Protein AF-A0A916T9R4-F1 (afdb_monomer_lite)

pLDDT: mean 80.02, std 6.98, range [49.91, 89.19]

Radius of gyration: 17.6 Å; chains: 1; bounding box: 45×17×47 Å

Foldseek 3Di:
DDPVVVVVVVVLVVLLVVLVVLLVVLVVQLVVLVVVLVVVCVVPNNPDPSPVSNVVSVVSNVVSVVVVVVSVVVD

Structure (mmCIF, N/CA/C/O backbone):
data_AF-A0A916T9R4-F1
#
_entry.id   AF-A0A916T9R4-F1
#
loop_
_atom_site.group_PDB
_atom_site.id
_atom_site.type_symbol
_atom_site.label_atom_id
_atom_site.label_alt_id
_atom_site.label_comp_id
_atom_site.label_asym_id
_atom_site.label_entity_id
_atom_site.label_seq_id
_atom_site.pdbx_PDB_ins_code
_atom_site.Cartn_x
_atom_site.Cartn_y
_atom_site.Cartn_z
_atom_site.occupancy
_atom_site.B_iso_or_equiv
_atom_site.auth_seq_id
_atom_site.auth_comp_id
_atom_site.auth_asym_id
_atom_site.auth_atom_id
_atom_site.pdbx_PDB_model_num
ATOM 1 N N . MET A 1 1 ? -28.005 1.651 26.141 1.00 57.28 1 MET A N 1
ATOM 2 C CA . MET A 1 1 ? -26.704 1.853 25.480 1.00 57.28 1 MET A CA 1
ATOM 3 C C . MET A 1 1 ? -25.855 2.753 26.359 1.00 57.28 1 MET A C 1
ATOM 5 O O . MET A 1 1 ? -26.233 3.889 26.625 1.00 57.28 1 MET A O 1
ATOM 9 N N . SER A 1 2 ? -24.787 2.203 26.918 1.00 76.75 2 SER A N 1
ATOM 10 C CA . SER A 1 2 ? -23.838 2.913 27.772 1.00 76.75 2 SER A CA 1
ATOM 11 C C . SER A 1 2 ? -23.023 3.897 26.931 1.00 76.75 2 SER A C 1
ATOM 13 O O . SER A 1 2 ? -22.638 3.585 25.807 1.00 76.75 2 SER A O 1
ATOM 15 N N . ARG A 1 3 ? -22.682 5.072 27.476 1.00 75.94 3 ARG A N 1
ATOM 16 C CA . ARG A 1 3 ? -21.808 6.057 26.802 1.00 75.94 3 ARG A CA 1
ATOM 17 C C . ARG A 1 3 ? -20.482 5.434 26.318 1.00 75.94 3 ARG A C 1
ATOM 19 O O . ARG A 1 3 ? -19.917 5.897 25.336 1.00 75.94 3 ARG A O 1
ATOM 26 N N . ARG A 1 4 ? -20.002 4.364 26.971 1.00 78.81 4 ARG A N 1
ATOM 27 C CA . ARG A 1 4 ? -18.804 3.609 26.556 1.00 78.81 4 ARG A CA 1
ATOM 28 C C . ARG A 1 4 ? -19.013 2.792 25.277 1.00 78.81 4 ARG A C 1
ATOM 30 O O . ARG A 1 4 ? -18.089 2.709 24.478 1.00 78.81 4 ARG A O 1
ATOM 37 N N . GLU A 1 5 ? -20.206 2.237 25.073 1.00 77.06 5 GLU A N 1
ATOM 38 C CA . GLU A 1 5 ? -20.549 1.470 23.865 1.00 77.06 5 GLU A CA 1
ATOM 39 C C . GLU A 1 5 ? -20.568 2.393 22.643 1.00 77.06 5 GLU A C 1
ATOM 41 O O . GLU A 1 5 ? -19.888 2.110 21.662 1.00 77.06 5 GLU A O 1
ATOM 46 N N . GLN A 1 6 ? -21.210 3.563 22.759 1.00 80.38 6 GLN A N 1
ATOM 47 C CA . GLN A 1 6 ? -21.226 4.577 21.694 1.00 80.38 6 GLN A CA 1
ATOM 48 C C . GLN A 1 6 ? -19.819 5.060 21.323 1.00 80.38 6 GLN A C 1
ATOM 50 O O . GLN A 1 6 ? -19.488 5.163 20.146 1.00 80.38 6 GLN A O 1
ATOM 55 N N . VAL A 1 7 ? -18.961 5.328 22.315 1.00 83.62 7 VAL A N 1
ATOM 56 C CA . VAL A 1 7 ? -17.569 5.733 22.051 1.00 83.62 7 VAL A CA 1
ATOM 57 C C . VAL A 1 7 ? -16.798 4.617 21.344 1.00 83.62 7 VAL A C 1
ATOM 59 O O . VAL A 1 7 ? -16.030 4.906 20.429 1.00 83.62 7 VAL A O 1
ATOM 62 N N . SER A 1 8 ? -17.009 3.354 21.729 1.00 81.94 8 SER A N 1
ATOM 63 C CA . SER A 1 8 ? -16.344 2.218 21.087 1.00 81.94 8 SER A CA 1
ATOM 64 C C . SER A 1 8 ? -16.800 2.002 19.642 1.00 81.94 8 SER A C 1
ATOM 66 O O . SER A 1 8 ? -15.954 1.799 18.776 1.00 81.94 8 SER A O 1
ATOM 68 N N . GLU A 1 9 ? -18.099 2.124 19.356 1.00 83.75 9 GLU A N 1
ATOM 69 C CA . GLU A 1 9 ? -18.637 2.033 17.993 1.00 83.75 9 GLU A CA 1
ATOM 70 C C . GLU A 1 9 ? -18.100 3.150 17.102 1.00 83.75 9 GLU A C 1
ATOM 72 O O . GLU A 1 9 ? -17.670 2.890 15.978 1.00 83.75 9 GLU A O 1
ATOM 77 N N . ILE A 1 10 ? -18.063 4.387 17.609 1.00 86.69 10 ILE A N 1
ATOM 78 C CA . ILE A 1 10 ? -17.520 5.525 16.860 1.00 86.69 10 ILE A CA 1
ATOM 79 C C . ILE A 1 10 ? -16.033 5.303 16.562 1.00 86.69 10 ILE A C 1
ATOM 81 O O . ILE A 1 10 ? -15.608 5.490 15.421 1.00 86.69 10 ILE A O 1
ATOM 85 N N . LEU A 1 11 ? -15.241 4.862 17.549 1.00 85.88 11 LEU A N 1
ATOM 86 C CA . LEU A 1 11 ? -13.821 4.561 17.338 1.00 85.88 11 LEU A CA 1
ATOM 87 C C . LEU A 1 11 ? -13.624 3.483 16.268 1.00 85.88 11 LEU A C 1
ATOM 89 O O . LEU A 1 11 ? -12.753 3.620 15.410 1.00 85.88 11 LEU A O 1
ATOM 93 N N . TRP A 1 12 ? -14.437 2.426 16.303 1.00 84.81 12 TRP A N 1
ATOM 94 C CA . TRP A 1 12 ? -14.374 1.341 15.328 1.00 84.81 12 TRP A CA 1
ATOM 95 C C . TRP A 1 12 ? -14.786 1.782 13.924 1.00 84.81 12 TRP A C 1
ATOM 97 O O . TRP A 1 12 ? -14.123 1.410 12.951 1.00 84.81 12 TRP A O 1
ATOM 107 N N . GLY A 1 13 ? -15.822 2.614 13.804 1.00 86.31 13 GLY A N 1
ATOM 108 C CA . GLY A 1 13 ? -16.235 3.203 12.531 1.00 86.31 13 GLY A CA 1
ATOM 109 C C . GLY A 1 13 ? -15.128 4.062 11.918 1.00 86.31 13 GLY A C 1
ATOM 110 O O . GLY A 1 13 ? -14.778 3.891 10.749 1.00 86.31 13 GLY A O 1
ATOM 111 N N . VAL A 1 14 ? -14.503 4.918 12.730 1.00 89.19 14 VAL A N 1
ATOM 112 C CA . VAL A 1 14 ? -13.382 5.768 12.307 1.00 89.19 14 VAL A CA 1
ATOM 113 C C . VAL A 1 14 ? -12.163 4.928 11.915 1.00 89.19 14 VAL A C 1
ATOM 115 O O . VAL A 1 14 ? -11.590 5.143 10.847 1.00 89.19 14 VAL A O 1
ATOM 118 N N . ALA A 1 15 ? -11.788 3.931 12.721 1.00 84.81 15 ALA A N 1
ATOM 119 C CA . ALA A 1 15 ? -10.671 3.036 12.415 1.00 84.81 15 ALA A CA 1
ATOM 120 C C . ALA A 1 15 ? -10.886 2.292 11.089 1.00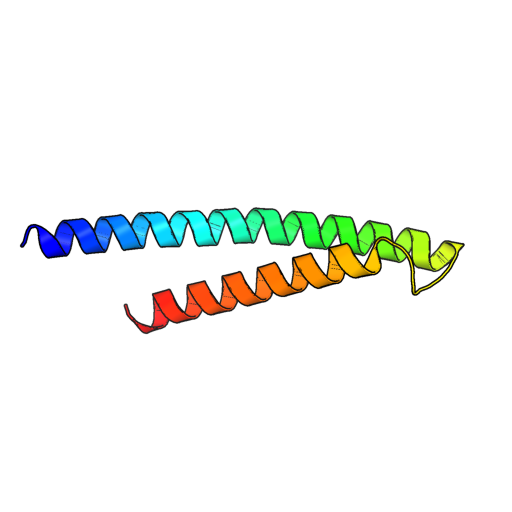 84.81 15 ALA A C 1
ATOM 122 O O . ALA A 1 15 ? -9.988 2.243 10.249 1.00 84.81 15 ALA A O 1
ATOM 123 N N . THR A 1 16 ? -12.092 1.769 10.866 1.00 85.69 16 THR A N 1
ATOM 124 C CA . THR A 1 16 ? -12.444 1.065 9.626 1.00 85.69 16 THR A CA 1
ATOM 125 C C . THR A 1 16 ? -12.362 1.991 8.417 1.00 85.69 16 THR A C 1
ATOM 127 O O . THR A 1 16 ? -11.790 1.610 7.394 1.00 85.69 16 THR A O 1
ATOM 130 N N . PHE A 1 17 ? -12.865 3.222 8.537 1.00 87.44 17 PHE A N 1
ATOM 131 C CA . PHE A 1 17 ? -12.764 4.224 7.480 1.00 87.44 17 PHE A CA 1
ATOM 132 C C . PHE A 1 17 ? -11.303 4.511 7.107 1.00 87.44 17 PHE A C 1
ATOM 134 O O . PHE A 1 17 ? -10.941 4.424 5.934 1.00 87.44 17 PHE A O 1
ATOM 141 N N . PHE A 1 18 ? -10.436 4.766 8.093 1.00 87.06 18 PHE A N 1
ATOM 142 C CA . PHE A 1 18 ? -9.012 4.996 7.837 1.00 87.06 18 PHE A CA 1
ATOM 143 C C . PHE A 1 18 ? -8.326 3.791 7.195 1.00 87.06 18 PHE A C 1
ATOM 145 O O . PHE A 1 18 ? -7.566 3.963 6.244 1.00 87.06 18 PHE A O 1
ATOM 152 N N . ILE A 1 19 ? -8.616 2.575 7.664 1.00 85.56 19 ILE A N 1
ATOM 153 C CA . ILE A 1 19 ? -8.066 1.345 7.080 1.00 85.56 19 ILE A CA 1
ATOM 154 C C . ILE A 1 19 ? -8.437 1.247 5.599 1.00 85.56 1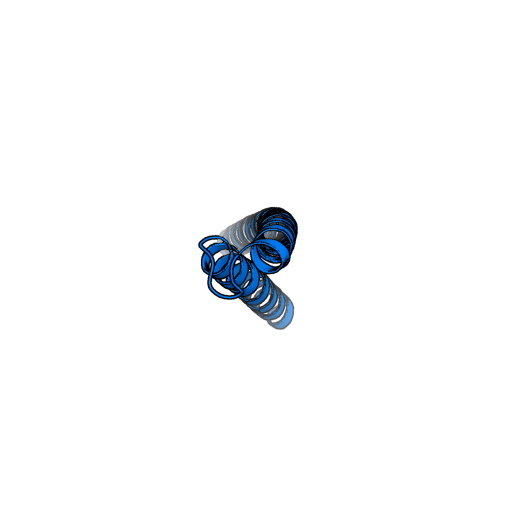9 ILE A C 1
ATOM 156 O O . ILE A 1 19 ? -7.567 0.950 4.780 1.00 85.56 19 ILE A O 1
ATOM 160 N N . LEU A 1 20 ? -9.696 1.527 5.246 1.00 85.88 20 LEU A N 1
ATOM 161 C CA . LEU A 1 20 ? -10.169 1.504 3.862 1.00 85.88 20 LEU A CA 1
ATOM 162 C C . LEU A 1 20 ? -9.480 2.568 3.004 1.00 85.88 20 LEU A C 1
ATOM 164 O O . LEU A 1 20 ? -8.991 2.244 1.924 1.00 85.88 20 LEU A O 1
ATOM 168 N N . VAL A 1 21 ? -9.386 3.808 3.491 1.00 88.81 21 VAL A N 1
ATOM 169 C CA . VAL A 1 21 ? -8.713 4.901 2.771 1.00 88.81 21 VAL A CA 1
ATOM 170 C C . VAL A 1 21 ? -7.247 4.560 2.518 1.00 88.81 21 VAL A C 1
ATOM 172 O O . VAL A 1 21 ? -6.797 4.605 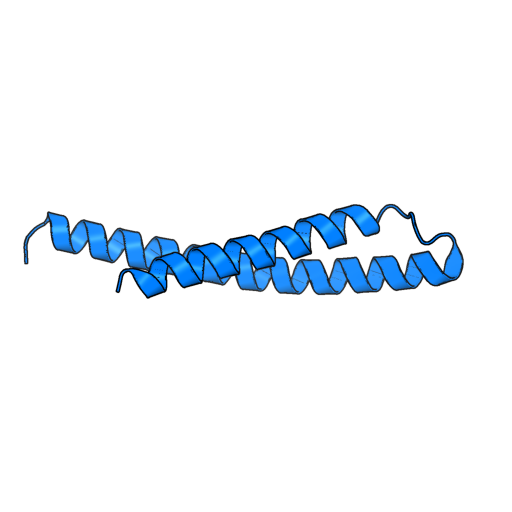1.373 1.00 88.81 21 VAL A O 1
ATOM 175 N N . ILE A 1 22 ? -6.519 4.148 3.561 1.00 86.00 22 ILE A N 1
ATOM 176 C CA . ILE A 1 22 ? -5.116 3.730 3.448 1.00 86.00 22 ILE A CA 1
ATOM 177 C C . ILE A 1 22 ? -4.996 2.589 2.442 1.00 86.00 22 ILE A C 1
ATOM 179 O O . ILE A 1 22 ? -4.103 2.607 1.604 1.00 86.00 22 ILE A O 1
ATOM 183 N N . ARG A 1 23 ? -5.918 1.622 2.464 1.00 84.31 23 ARG A N 1
ATOM 184 C CA . ARG A 1 23 ? -5.889 0.489 1.538 1.00 84.31 23 ARG A CA 1
ATOM 185 C C . ARG A 1 23 ? -6.002 0.919 0.087 1.00 84.31 23 ARG A C 1
ATOM 187 O O . ARG A 1 23 ? -5.221 0.453 -0.740 1.00 84.31 23 ARG A O 1
ATOM 194 N N . VAL A 1 24 ? -6.966 1.782 -0.219 1.00 86.38 24 VAL A N 1
ATOM 195 C CA . VAL A 1 24 ? -7.188 2.276 -1.582 1.00 86.38 24 VAL A CA 1
ATOM 196 C C . VAL A 1 24 ? -5.961 3.047 -2.054 1.00 86.38 24 VAL A C 1
ATOM 198 O O . VAL A 1 24 ? -5.414 2.729 -3.107 1.00 86.38 24 VAL A O 1
ATOM 201 N N . VAL A 1 25 ? -5.473 3.988 -1.242 1.00 84.81 25 VAL A N 1
ATOM 202 C CA . VAL A 1 25 ? -4.289 4.790 -1.573 1.00 84.81 25 VAL A CA 1
ATOM 203 C C . VAL A 1 25 ? -3.059 3.902 -1.756 1.00 84.81 25 VAL A C 1
ATOM 205 O O . VAL A 1 25 ? -2.405 3.988 -2.790 1.00 84.81 25 VAL A O 1
ATOM 208 N N . SER A 1 26 ? -2.767 2.997 -0.819 1.00 80.06 26 SER A N 1
ATOM 209 C CA . SER A 1 26 ? -1.632 2.077 -0.936 1.00 80.06 26 SER A CA 1
ATOM 210 C C . SER A 1 26 ? -1.742 1.185 -2.167 1.00 80.06 26 SER A C 1
ATOM 212 O O . SER A 1 26 ? -0.742 0.987 -2.840 1.00 80.06 26 SER A O 1
ATOM 214 N N . THR A 1 27 ? -2.932 0.688 -2.513 1.00 84.06 27 THR A N 1
ATOM 215 C CA . THR A 1 27 ? -3.119 -0.146 -3.713 1.00 84.06 27 THR A CA 1
ATOM 216 C C . THR A 1 27 ? -2.796 0.635 -4.988 1.00 84.06 27 THR A C 1
ATOM 218 O O . THR A 1 27 ? -2.089 0.128 -5.858 1.00 84.06 27 THR A O 1
ATOM 221 N N . LEU A 1 28 ? -3.262 1.884 -5.083 1.00 88.25 28 LEU A N 1
ATOM 222 C CA . LEU A 1 28 ? -2.960 2.756 -6.220 1.00 88.25 28 LEU A CA 1
ATOM 223 C C . LEU A 1 28 ? -1.462 3.075 -6.302 1.00 88.25 28 LEU A C 1
ATOM 225 O O . LEU A 1 28 ? -0.870 2.971 -7.375 1.00 88.25 28 LEU A O 1
ATOM 229 N N . VAL A 1 29 ? -0.836 3.409 -5.172 1.00 84.19 29 VAL A N 1
ATOM 230 C CA . VAL A 1 29 ? 0.600 3.715 -5.115 1.00 84.19 29 VAL A CA 1
ATOM 231 C C . VAL A 1 29 ? 1.439 2.484 -5.464 1.00 84.19 29 VAL A C 1
ATOM 233 O O . VAL A 1 29 ? 2.353 2.607 -6.273 1.00 84.19 29 VAL A O 1
ATOM 236 N N . VAL A 1 30 ? 1.100 1.291 -4.950 1.00 82.88 30 VAL A N 1
ATOM 237 C CA . VAL A 1 30 ? 1.748 0.026 -5.345 1.00 82.88 30 VAL A CA 1
ATOM 238 C C . VAL A 1 30 ? 1.714 -0.133 -6.854 1.00 82.88 30 VAL A C 1
ATOM 240 O O . VAL A 1 30 ? 2.755 -0.381 -7.452 1.00 82.88 30 VAL A O 1
ATOM 243 N N . ALA A 1 31 ? 0.540 0.012 -7.472 1.00 84.62 31 ALA A N 1
ATOM 244 C CA . ALA A 1 31 ? 0.394 -0.195 -8.907 1.00 84.62 31 ALA A CA 1
ATOM 245 C C . ALA A 1 31 ? 1.303 0.752 -9.705 1.00 84.62 31 ALA A C 1
ATOM 247 O O . ALA A 1 31 ? 2.048 0.300 -10.573 1.00 84.62 31 ALA A O 1
ATOM 248 N N . VAL A 1 32 ? 1.303 2.045 -9.366 1.00 86.75 32 VAL A N 1
ATOM 249 C CA . VAL A 1 32 ? 2.152 3.044 -10.033 1.00 86.75 32 VAL A CA 1
ATOM 250 C C . VAL A 1 32 ? 3.637 2.751 -9.812 1.00 86.75 32 VAL A C 1
ATOM 252 O O . VAL A 1 32 ? 4.400 2.737 -10.777 1.00 86.75 32 VAL A O 1
ATOM 255 N N . CYS A 1 33 ? 4.056 2.470 -8.575 1.00 80.19 33 CYS A N 1
ATOM 256 C CA . CYS A 1 33 ? 5.453 2.170 -8.259 1.00 80.19 33 CYS A CA 1
ATOM 257 C C . CYS A 1 33 ? 5.945 0.899 -8.958 1.00 80.19 33 CYS A C 1
ATOM 259 O O . CYS A 1 33 ? 7.060 0.889 -9.469 1.00 80.19 33 CYS A O 1
ATOM 261 N N . VAL A 1 34 ? 5.124 -0.153 -9.023 1.00 81.56 34 VAL A N 1
ATOM 262 C CA . VAL A 1 34 ? 5.470 -1.398 -9.722 1.00 81.56 34 VAL A CA 1
ATOM 263 C C . VAL A 1 34 ? 5.602 -1.156 -11.224 1.00 81.56 34 VAL A C 1
ATOM 265 O O . VAL A 1 34 ? 6.579 -1.604 -11.815 1.00 81.56 34 VAL A O 1
ATOM 268 N N . ILE A 1 35 ? 4.675 -0.418 -11.846 1.00 85.75 35 ILE A N 1
ATOM 269 C CA . ILE A 1 35 ? 4.764 -0.090 -13.278 1.00 85.75 35 ILE A CA 1
ATOM 270 C C . ILE A 1 35 ? 6.043 0.706 -13.563 1.00 85.75 35 ILE A C 1
ATOM 272 O O . ILE A 1 35 ? 6.801 0.340 -14.460 1.00 85.75 35 ILE A O 1
ATOM 276 N N . ALA A 1 36 ? 6.315 1.754 -12.780 1.00 79.69 36 ALA A N 1
ATOM 277 C CA . ALA A 1 36 ? 7.524 2.561 -12.929 1.00 79.69 36 ALA A CA 1
ATOM 278 C C . ALA A 1 36 ? 8.799 1.722 -12.740 1.00 79.69 36 ALA A C 1
ATOM 280 O O . ALA A 1 36 ? 9.732 1.829 -13.537 1.00 79.69 36 ALA A O 1
ATOM 281 N N . TRP A 1 37 ? 8.808 0.822 -11.751 1.00 85.75 37 TRP A N 1
ATOM 282 C CA . TRP A 1 37 ? 9.909 -0.109 -11.531 1.00 85.75 37 TRP A CA 1
ATOM 283 C C . TRP A 1 37 ? 10.143 -1.028 -12.727 1.00 85.75 37 TRP A C 1
ATOM 285 O O . TRP A 1 37 ? 11.287 -1.140 -13.161 1.00 85.75 37 TRP A O 1
ATOM 295 N N . VAL A 1 38 ? 9.095 -1.637 -13.297 1.00 80.88 38 VAL A N 1
ATOM 296 C CA . VAL A 1 38 ? 9.216 -2.518 -14.473 1.00 80.88 38 VAL A CA 1
ATOM 297 C C . VAL A 1 38 ? 9.768 -1.753 -15.678 1.00 80.88 38 VAL A C 1
ATOM 299 O O . VAL A 1 38 ? 10.676 -2.240 -16.348 1.00 80.88 38 VAL A O 1
ATOM 302 N N . VAL A 1 39 ? 9.271 -0.541 -15.941 1.00 82.75 39 VAL A N 1
ATOM 303 C CA . VAL A 1 39 ? 9.737 0.291 -17.065 1.00 82.75 39 VAL A CA 1
ATOM 304 C C . VAL A 1 39 ? 11.232 0.607 -16.938 1.00 82.75 39 VAL A C 1
ATOM 306 O O . VAL A 1 39 ? 11.987 0.480 -17.905 1.00 82.75 39 VAL A O 1
ATOM 309 N N . VAL A 1 40 ? 11.689 0.972 -15.739 1.00 82.38 40 VAL A N 1
ATOM 310 C CA . VAL A 1 40 ? 13.105 1.278 -15.485 1.00 82.38 40 VAL A CA 1
ATOM 311 C C . VAL A 1 40 ? 13.962 0.007 -15.449 1.00 82.38 40 VAL A C 1
ATOM 313 O O . VAL A 1 40 ? 15.101 0.011 -15.919 1.00 82.38 40 VAL A O 1
ATOM 316 N N . ALA A 1 41 ? 13.411 -1.106 -14.966 1.00 81.12 41 ALA A N 1
ATOM 317 C CA . ALA A 1 41 ? 14.077 -2.402 -14.922 1.00 81.12 41 ALA A CA 1
ATOM 318 C C . ALA A 1 41 ? 14.419 -2.946 -16.313 1.00 81.12 41 ALA A C 1
ATOM 320 O O . ALA A 1 41 ? 15.490 -3.521 -16.491 1.00 81.12 41 ALA A O 1
ATOM 321 N N . VAL A 1 42 ? 13.546 -2.725 -17.301 1.00 84.56 42 VAL A N 1
ATOM 322 C CA . VAL A 1 42 ? 13.790 -3.125 -18.697 1.00 84.56 42 VAL A CA 1
ATOM 323 C C . VAL A 1 42 ? 14.891 -2.284 -19.351 1.00 84.56 42 VAL A C 1
ATOM 325 O O . VAL A 1 42 ? 15.577 -2.766 -20.247 1.00 84.56 42 VAL A O 1
ATOM 328 N N . THR A 1 43 ? 15.076 -1.036 -18.916 1.00 81.00 43 THR A N 1
ATOM 329 C CA . THR A 1 43 ? 16.006 -0.093 -19.559 1.00 81.00 43 THR A CA 1
ATOM 330 C C . THR A 1 43 ? 17.369 0.017 -18.880 1.00 81.00 43 THR A C 1
ATOM 332 O O . THR A 1 43 ? 18.330 0.393 -19.545 1.00 81.00 43 THR A O 1
ATOM 335 N N . SER A 1 44 ? 17.482 -0.285 -17.583 1.00 84.00 44 SER A N 1
ATOM 336 C CA . SER A 1 44 ? 18.700 0.007 -16.812 1.00 84.00 44 SER A CA 1
ATOM 337 C C . SER A 1 44 ? 19.143 -1.131 -15.891 1.00 84.00 44 SER A C 1
ATOM 339 O O . SER A 1 44 ? 20.216 -1.698 -16.080 1.00 84.00 44 SER A O 1
ATOM 341 N N . SER A 1 45 ? 18.349 -1.451 -14.870 1.00 80.88 45 SER A N 1
ATOM 342 C CA . SER A 1 45 ? 18.699 -2.414 -13.828 1.00 80.88 45 SER A CA 1
ATOM 343 C C . SER A 1 45 ? 17.470 -2.806 -13.013 1.00 80.88 45 SER A C 1
ATOM 345 O O . SER A 1 45 ? 16.611 -1.974 -12.708 1.00 80.88 45 SER A O 1
ATOM 347 N N . LEU A 1 46 ? 17.429 -4.070 -12.585 1.00 78.06 46 LEU A N 1
ATOM 348 C CA . LEU A 1 46 ? 16.418 -4.585 -11.656 1.00 78.06 46 LEU A CA 1
ATOM 349 C C . LEU A 1 46 ? 16.466 -3.877 -10.290 1.00 78.06 46 LEU A C 1
ATOM 351 O O . LEU A 1 46 ? 15.432 -3.713 -9.644 1.00 78.06 46 LEU A O 1
ATOM 355 N N . ASN A 1 47 ? 17.648 -3.437 -9.849 1.00 81.38 47 ASN A N 1
ATOM 356 C CA . ASN A 1 47 ? 17.821 -2.694 -8.601 1.00 81.38 47 ASN A CA 1
ATOM 357 C C . ASN A 1 47 ? 17.842 -1.188 -8.886 1.00 81.38 47 ASN A C 1
ATOM 359 O O . ASN A 1 47 ? 18.907 -0.576 -8.944 1.00 81.38 47 ASN A O 1
ATOM 363 N N . ASN A 1 48 ? 16.662 -0.622 -9.124 1.00 84.19 48 ASN A N 1
ATOM 364 C CA . ASN A 1 48 ? 16.473 0.802 -9.382 1.00 84.19 48 ASN A CA 1
ATOM 365 C C . ASN A 1 48 ? 15.655 1.471 -8.266 1.00 84.19 48 ASN A C 1
ATOM 367 O O . ASN A 1 48 ? 15.022 0.795 -7.451 1.00 84.19 48 ASN A O 1
ATOM 371 N N . ASP A 1 49 ? 15.636 2.803 -8.263 1.00 85.25 49 ASP A N 1
ATOM 372 C CA . ASP A 1 49 ? 15.040 3.618 -7.196 1.00 85.25 49 ASP A CA 1
ATOM 373 C C . ASP A 1 49 ? 13.536 3.380 -6.975 1.00 85.25 49 ASP A C 1
ATOM 375 O O . ASP A 1 49 ? 13.011 3.709 -5.913 1.00 85.25 49 ASP A O 1
ATOM 379 N N . TRP A 1 50 ? 12.832 2.763 -7.930 1.00 79.94 50 TRP A N 1
ATOM 380 C CA . TRP A 1 50 ? 11.411 2.427 -7.804 1.00 79.94 50 TRP A CA 1
ATOM 381 C C . TRP A 1 50 ? 11.146 1.101 -7.081 1.00 79.94 50 TRP A C 1
ATOM 383 O O . TRP A 1 50 ? 10.008 0.845 -6.680 1.00 79.94 50 TRP A O 1
ATOM 393 N N . LEU A 1 51 ? 12.179 0.281 -6.850 1.00 73.44 51 LEU A N 1
ATOM 394 C CA . LEU A 1 51 ? 12.053 -1.004 -6.157 1.00 73.44 51 LEU A CA 1
ATOM 395 C C . LEU A 1 51 ? 11.586 -0.803 -4.708 1.00 73.44 51 LEU A C 1
ATOM 397 O O . LEU A 1 51 ? 10.626 -1.428 -4.258 1.00 73.44 51 LEU A O 1
ATOM 401 N N . TRP A 1 52 ? 12.242 0.101 -3.980 1.00 77.19 52 TRP A N 1
ATOM 402 C CA . TRP A 1 52 ? 11.941 0.366 -2.572 1.00 77.19 52 TRP A CA 1
ATOM 403 C C . TRP A 1 52 ? 10.541 0.960 -2.351 1.00 77.19 52 TRP A C 1
ATOM 405 O O . TRP A 1 52 ? 9.809 0.423 -1.515 1.00 77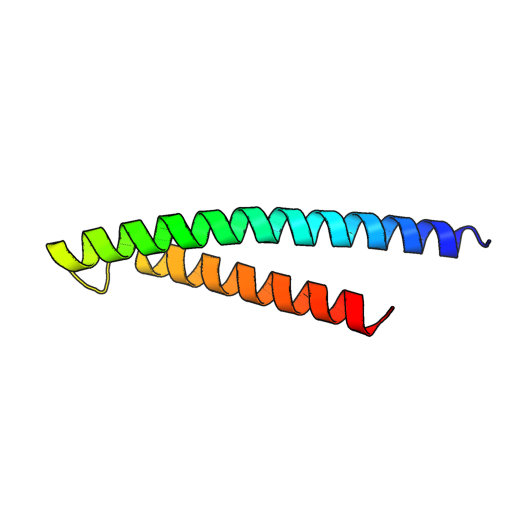.19 52 TRP A O 1
ATOM 415 N N . PRO A 1 53 ? 10.100 1.984 -3.108 1.00 74.75 53 PRO A N 1
ATOM 416 C CA . PRO A 1 53 ? 8.718 2.456 -3.073 1.00 74.75 53 PRO A CA 1
ATOM 417 C C . PRO A 1 53 ? 7.683 1.355 -3.348 1.00 74.75 53 PRO A C 1
ATOM 419 O O . PRO A 1 53 ? 6.664 1.296 -2.655 1.00 74.75 53 PRO A O 1
ATOM 422 N N . ALA A 1 54 ? 7.943 0.451 -4.301 1.00 74.06 54 ALA A N 1
ATOM 423 C CA . ALA A 1 54 ? 7.051 -0.672 -4.593 1.00 74.06 54 ALA A CA 1
ATOM 424 C C . ALA A 1 54 ? 6.951 -1.651 -3.408 1.00 74.06 54 ALA A C 1
ATOM 426 O O . ALA A 1 54 ? 5.844 -2.019 -3.007 1.00 74.06 54 ALA A O 1
ATOM 427 N N . ILE A 1 55 ? 8.086 -2.011 -2.795 1.00 78.25 55 ILE A N 1
ATOM 428 C CA . ILE A 1 55 ? 8.137 -2.889 -1.614 1.00 78.25 55 ILE A CA 1
ATOM 429 C C . ILE A 1 55 ? 7.393 -2.261 -0.429 1.00 78.25 55 ILE A C 1
ATOM 431 O O . ILE A 1 55 ? 6.540 -2.911 0.174 1.00 78.25 55 ILE A O 1
ATOM 435 N N . ILE A 1 56 ? 7.674 -0.994 -0.106 1.00 79.44 56 ILE A N 1
ATOM 436 C CA . ILE A 1 56 ? 7.044 -0.291 1.025 1.00 79.44 56 ILE A CA 1
ATOM 437 C C . ILE A 1 56 ? 5.527 -0.234 0.840 1.00 79.44 56 ILE A C 1
ATOM 439 O O . ILE A 1 56 ? 4.766 -0.513 1.768 1.00 79.44 56 ILE A O 1
ATOM 443 N N . SER A 1 57 ? 5.079 0.075 -0.374 1.00 75.94 57 SER A N 1
ATOM 444 C CA . SER A 1 57 ? 3.655 0.159 -0.681 1.00 75.94 57 SER A CA 1
ATOM 445 C C . SER A 1 57 ? 2.986 -1.221 -0.588 1.00 75.94 57 SER A C 1
ATOM 447 O O . SER A 1 57 ? 1.877 -1.332 -0.062 1.00 75.94 57 SER A O 1
ATOM 449 N N . ALA A 1 58 ? 3.665 -2.292 -1.019 1.00 77.56 58 ALA A N 1
ATOM 450 C CA . ALA A 1 58 ? 3.152 -3.657 -0.909 1.00 77.56 58 ALA A CA 1
ATOM 451 C C . ALA A 1 58 ? 3.011 -4.085 0.560 1.00 77.56 58 ALA A C 1
ATOM 453 O O . ALA A 1 58 ? 1.982 -4.641 0.954 1.00 77.56 58 ALA A O 1
ATOM 454 N N . ILE A 1 59 ? 3.998 -3.748 1.396 1.00 83.75 59 ILE A N 1
ATOM 455 C CA . ILE A 1 59 ? 3.935 -3.962 2.847 1.00 83.75 59 ILE A CA 1
ATOM 456 C C . ILE A 1 59 ? 2.753 -3.193 3.449 1.00 83.75 59 ILE A C 1
ATOM 458 O O . ILE A 1 59 ? 2.004 -3.761 4.242 1.00 83.75 59 ILE A O 1
ATOM 462 N N . ALA A 1 60 ? 2.522 -1.941 3.048 1.00 78.88 60 ALA A N 1
ATOM 463 C CA . ALA A 1 60 ? 1.391 -1.152 3.538 1.00 78.88 60 ALA A CA 1
ATOM 464 C C . ALA A 1 60 ? 0.028 -1.803 3.219 1.00 78.88 60 ALA A C 1
ATOM 466 O O . ALA A 1 60 ? -0.863 -1.829 4.073 1.00 78.88 60 ALA A O 1
ATOM 467 N N . VAL A 1 61 ? -0.126 -2.407 2.033 1.00 78.50 61 VAL A N 1
ATOM 468 C CA . VAL A 1 61 ? -1.329 -3.182 1.675 1.00 78.50 61 VAL A CA 1
ATOM 469 C C . VAL A 1 61 ? -1.489 -4.415 2.570 1.00 78.50 61 VAL A C 1
ATOM 471 O O . VAL A 1 61 ? -2.597 -4.690 3.045 1.00 78.50 61 VAL A O 1
ATOM 474 N N . LEU A 1 62 ? -0.408 -5.151 2.841 1.00 78.75 62 LEU A N 1
ATOM 475 C CA . LEU A 1 62 ? -0.441 -6.322 3.727 1.00 78.75 62 LEU A CA 1
ATOM 476 C C . LEU A 1 62 ? -0.805 -5.934 5.163 1.00 78.75 62 LEU A C 1
ATOM 478 O O . LEU A 1 62 ? -1.666 -6.569 5.771 1.00 78.75 62 LEU A O 1
ATOM 482 N N . VAL A 1 63 ? -0.226 -4.849 5.673 1.00 80.62 63 VAL A N 1
ATOM 483 C CA . VAL A 1 63 ? -0.548 -4.303 6.996 1.00 80.62 63 VAL A CA 1
ATOM 484 C C . VAL A 1 63 ? -2.023 -3.900 7.061 1.00 80.62 63 VAL A C 1
ATOM 486 O O . VAL A 1 63 ? -2.727 -4.336 7.967 1.00 80.62 63 VAL A O 1
ATOM 489 N N . SER A 1 64 ? -2.542 -3.168 6.069 1.00 73.81 64 SER A N 1
ATOM 490 C CA . SER A 1 64 ? -3.971 -2.816 6.002 1.00 73.81 64 SER A CA 1
ATOM 491 C C . SER A 1 64 ? -4.878 -4.057 5.970 1.00 73.81 64 SER A C 1
ATOM 493 O O . SER A 1 64 ? -5.908 -4.110 6.646 1.00 73.81 64 SER A O 1
ATOM 495 N N . THR A 1 65 ? -4.464 -5.103 5.251 1.00 79.19 65 THR A N 1
ATOM 496 C CA . THR A 1 65 ? -5.175 -6.390 5.189 1.00 79.19 65 THR A CA 1
ATOM 497 C C . THR A 1 65 ? -5.221 -7.088 6.546 1.00 79.19 65 THR A C 1
ATOM 499 O O . THR A 1 65 ? -6.272 -7.597 6.950 1.00 79.19 65 THR A O 1
ATOM 502 N N . TYR A 1 66 ? -4.092 -7.097 7.254 1.00 78.38 66 TYR A N 1
ATOM 503 C CA . TYR A 1 66 ? -3.978 -7.696 8.575 1.00 78.38 66 TYR A CA 1
ATOM 504 C C . TYR A 1 66 ? -4.810 -6.929 9.606 1.00 78.38 66 TYR A C 1
ATOM 506 O O . TYR A 1 66 ? -5.600 -7.541 10.323 1.00 78.38 66 TYR A O 1
ATOM 514 N N . LEU A 1 67 ? -4.721 -5.592 9.618 1.00 77.06 67 LEU A N 1
ATOM 515 C CA . LEU A 1 67 ? -5.554 -4.757 10.484 1.00 77.06 67 LEU A CA 1
ATOM 516 C C . LEU A 1 67 ? -7.042 -4.998 10.224 1.00 77.06 67 LEU A C 1
ATOM 518 O O . LEU A 1 67 ? -7.785 -5.222 11.174 1.00 77.06 67 LEU A O 1
ATOM 522 N N . TYR A 1 68 ? -7.475 -5.022 8.960 1.00 73.62 68 TYR A N 1
ATOM 523 C CA . TYR A 1 68 ? -8.872 -5.296 8.616 1.00 73.62 68 TYR A CA 1
ATOM 524 C C . TYR A 1 68 ? -9.335 -6.680 9.098 1.00 73.62 68 TYR A C 1
ATOM 526 O O . TYR A 1 68 ? -10.431 -6.819 9.636 1.00 73.62 68 TYR A O 1
ATOM 534 N N . SER A 1 69 ? -8.492 -7.706 8.954 1.00 74.81 69 SER A N 1
ATOM 535 C CA . SER A 1 69 ? -8.806 -9.062 9.428 1.00 74.81 69 SER A CA 1
ATOM 536 C C . SER A 1 69 ? -8.895 -9.129 10.953 1.00 74.81 69 SER A C 1
ATOM 538 O O . SER A 1 69 ? -9.756 -9.821 11.486 1.00 74.81 69 SER A O 1
ATOM 540 N N . PHE A 1 70 ? -8.057 -8.369 11.659 1.00 73.31 70 PHE A N 1
ATOM 541 C CA . PHE A 1 70 ? -8.090 -8.263 13.115 1.00 73.31 70 PHE A CA 1
ATOM 542 C C . PHE A 1 70 ? -9.328 -7.515 13.628 1.00 73.31 70 PHE A C 1
ATOM 544 O O . PHE A 1 70 ? -9.908 -7.912 14.636 1.00 73.31 70 PHE A O 1
ATOM 551 N N . VAL A 1 71 ? -9.766 -6.468 12.916 1.00 71.12 71 VAL A N 1
ATOM 552 C CA . VAL A 1 71 ? -11.048 -5.788 13.174 1.00 71.12 71 VAL A CA 1
ATOM 553 C C . VAL A 1 71 ? -12.205 -6.770 12.992 1.00 71.12 71 VAL A C 1
ATOM 555 O O . V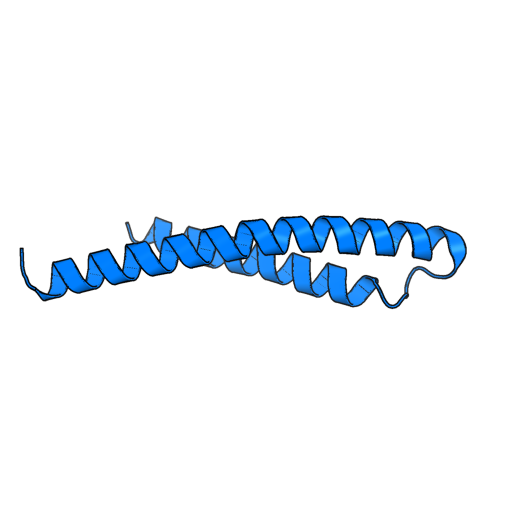AL A 1 71 ? -13.048 -6.902 13.873 1.00 71.12 71 VAL A O 1
ATOM 558 N N . LYS A 1 72 ? -12.217 -7.500 11.870 1.00 68.25 72 LYS A N 1
ATOM 559 C CA . LYS A 1 72 ? -13.281 -8.453 11.542 1.00 68.25 72 LYS A CA 1
ATOM 560 C C . LYS A 1 72 ? -13.330 -9.642 12.501 1.00 68.25 72 LYS A C 1
ATOM 562 O O . LYS A 1 72 ? -14.414 -10.080 12.829 1.00 68.25 72 LYS A O 1
ATOM 567 N N . GL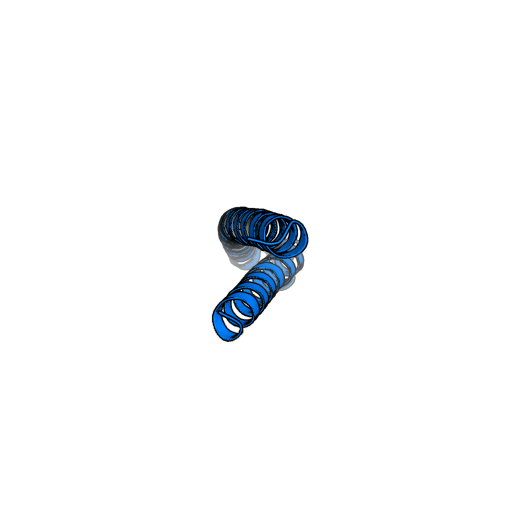Y A 1 73 ? -12.189 -10.162 12.951 1.00 66.88 73 GLY A N 1
ATOM 568 C CA . GLY A 1 73 ? -12.141 -11.312 13.862 1.00 66.88 73 GLY A CA 1
ATOM 569 C C . GLY A 1 73 ? -12.614 -11.019 15.291 1.00 66.88 73 GLY A C 1
ATOM 570 O O . GLY A 1 73 ? -12.736 -11.951 16.080 1.00 66.88 73 GLY A O 1
ATOM 571 N N . ARG A 1 74 ? -12.843 -9.746 15.642 1.00 58.81 74 ARG A N 1
ATOM 572 C CA . ARG A 1 74 ? -13.387 -9.328 16.945 1.00 58.81 74 ARG A CA 1
ATOM 573 C C . ARG A 1 74 ? -14.871 -8.948 16.916 1.00 58.81 74 ARG A C 1
ATOM 575 O O . ARG A 1 74 ? -15.435 -8.780 17.996 1.00 58.81 74 ARG A O 1
ATOM 582 N N . HIS A 1 75 ? -15.454 -8.767 15.733 1.00 49.91 75 HIS A N 1
ATOM 583 C CA . HIS A 1 75 ? -16.897 -8.607 15.538 1.00 49.91 75 HIS A CA 1
ATOM 584 C C . HIS A 1 75 ? -17.533 -9.969 15.264 1.00 49.91 75 HIS A C 1
ATOM 586 O O . HIS A 1 75 ? -18.662 -10.172 15.755 1.00 49.91 75 HIS A O 1
#

Secondary structure (DSSP, 8-state):
--HHHHHHHHHHHHHHHHHHHHHHHHHHHHHHHHHHHHHHHHHT-SS-TTHHHHHHHHHHHHHHHHHHHHHHTT-

Organism: NCBI:txid1517702

Sequence (75 aa):
MSRREQVSEILWGVATFFILVIRVVSTLVVAVCVIAWVVVAVTSSLNNDWLWPAIISAIAVLVSTYLYSFVKGRH